Protein AF-A0A8H8RNJ5-F1 (afdb_monomer)

InterPro domains:
  IPR009078 Ferritin-like superfamily [SSF47240] (86-146)
  IPR011566 Ubiquinone biosynthesis protein Coq7 [PF03232] (87-147)
  IPR011566 Ubiquinone biosynthesis protein Coq7 [PTHR11237] (51-147)

Foldseek 3Di:
DDDDDDDDDDPDPPDDPDPPVPDPPPDDDDDDDDDDDDPDDDDDDDDDDDDDDDDDDDDDDDDDDDPDPPPPPDPPPDPDDPVRLVVVLVVLVVQLVVLVVQLVVLVVCLVVCCVVPVVCNVVSVVSNVVSVVSNVVSVVVCVVSVD

Organism: NCBI:txid215460

Structure (mmCIF, N/CA/C/O backbone):
data_AF-A0A8H8RNJ5-F1
#
_entry.id   AF-A0A8H8RNJ5-F1
#
loop_
_atom_site.group_PDB
_atom_site.id
_atom_site.type_symbol
_atom_site.label_atom_id
_atom_site.label_alt_id
_atom_site.label_comp_id
_atom_site.label_asym_id
_atom_site.label_entity_id
_atom_site.label_seq_id
_atom_site.pdbx_PDB_ins_code
_atom_site.Cartn_x
_atom_site.Cartn_y
_atom_site.Cartn_z
_atom_site.occupancy
_atom_site.B_iso_or_equiv
_atom_site.auth_seq_id
_atom_site.auth_comp_id
_atom_site.auth_asym_id
_atom_site.auth_atom_id
_atom_site.pdbx_PDB_model_num
ATOM 1 N N . MET A 1 1 ? 6.225 -23.399 -66.734 1.00 42.34 1 MET A N 1
ATOM 2 C CA 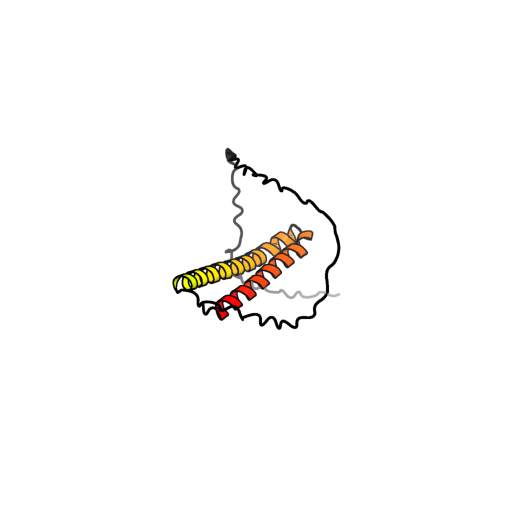. MET A 1 1 ? 6.283 -21.963 -66.388 1.00 42.34 1 MET A CA 1
ATOM 3 C C . MET A 1 1 ? 5.192 -21.675 -65.374 1.00 42.34 1 MET A C 1
ATOM 5 O O . MET A 1 1 ? 4.028 -21.858 -65.695 1.00 42.34 1 MET A O 1
ATOM 9 N N . ALA A 1 2 ? 5.576 -21.331 -64.147 1.00 42.94 2 ALA A N 1
ATOM 10 C CA . ALA A 1 2 ? 4.664 -20.990 -63.061 1.00 42.94 2 ALA A CA 1
ATOM 11 C C . ALA A 1 2 ? 4.320 -19.497 -63.118 1.00 42.94 2 ALA A C 1
ATOM 13 O O . ALA A 1 2 ? 5.236 -18.683 -63.193 1.00 42.94 2 ALA A O 1
ATOM 14 N N . LEU A 1 3 ? 3.035 -19.143 -63.037 1.00 47.59 3 LEU A N 1
ATOM 15 C CA . LEU A 1 3 ? 2.589 -17.801 -62.663 1.00 47.59 3 LEU A CA 1
ATOM 16 C C . LEU A 1 3 ? 1.394 -17.932 -61.714 1.00 47.59 3 LEU A C 1
ATOM 18 O O . LEU A 1 3 ? 0.312 -18.379 -62.087 1.00 47.59 3 LEU A O 1
ATOM 22 N N . PHE A 1 4 ? 1.659 -17.592 -60.456 1.00 42.25 4 PHE A N 1
ATOM 23 C CA . PHE A 1 4 ? 0.719 -17.544 -59.347 1.00 42.25 4 PHE A CA 1
ATOM 24 C C . PHE A 1 4 ? -0.230 -16.350 -59.521 1.00 42.25 4 PHE A C 1
ATOM 26 O O . PHE A 1 4 ? 0.221 -15.216 -59.675 1.00 42.25 4 PHE A O 1
ATOM 33 N N . SER A 1 5 ? -1.541 -16.595 -59.469 1.00 43.50 5 SER A N 1
ATOM 34 C CA . SER A 1 5 ? -2.551 -15.540 -59.347 1.00 43.50 5 SER A CA 1
ATOM 35 C C . SER A 1 5 ? -2.663 -15.129 -57.878 1.00 43.50 5 SER A C 1
ATOM 37 O O . SER A 1 5 ? -2.905 -15.961 -57.003 1.00 43.50 5 SER A O 1
ATOM 39 N N . ALA A 1 6 ? -2.402 -13.852 -57.607 1.00 49.19 6 ALA A N 1
ATOM 40 C CA . ALA A 1 6 ? -2.315 -13.279 -56.273 1.00 49.19 6 ALA A CA 1
ATOM 41 C C . ALA A 1 6 ? -3.704 -13.101 -55.636 1.00 49.19 6 ALA A C 1
ATOM 43 O O . ALA A 1 6 ? -4.552 -12.371 -56.149 1.00 49.19 6 ALA A O 1
ATOM 44 N N . PHE A 1 7 ? -3.907 -13.708 -54.467 1.00 48.44 7 PHE A N 1
ATOM 45 C CA . PHE A 1 7 ? -4.985 -13.342 -53.551 1.00 48.44 7 PHE A CA 1
ATOM 46 C C . PHE A 1 7 ? -4.712 -11.941 -52.981 1.00 48.44 7 PHE A C 1
ATOM 48 O O . PHE A 1 7 ? -3.685 -11.713 -52.344 1.00 48.44 7 PHE A O 1
ATOM 55 N N . ARG A 1 8 ? -5.637 -10.996 -53.186 1.00 52.28 8 ARG A N 1
ATOM 56 C CA . ARG A 1 8 ? -5.662 -9.718 -52.455 1.00 52.28 8 ARG A CA 1
ATOM 57 C C . ARG A 1 8 ? -6.309 -9.937 -51.082 1.00 52.28 8 ARG A C 1
ATOM 59 O O . ARG A 1 8 ? -7.484 -10.302 -51.053 1.00 52.28 8 ARG A O 1
ATOM 66 N N . PRO A 1 9 ? -5.635 -9.653 -49.956 1.00 49.59 9 PRO A N 1
ATOM 67 C CA . PRO A 1 9 ? -6.324 -9.496 -48.687 1.00 49.59 9 PRO A CA 1
ATOM 68 C C . PRO A 1 9 ? -6.908 -8.079 -48.612 1.00 49.59 9 PRO A C 1
ATOM 70 O O . PRO A 1 9 ? -6.199 -7.082 -48.753 1.00 49.59 9 PRO A O 1
ATOM 73 N N . VAL A 1 10 ? -8.219 -7.984 -48.401 1.00 54.31 10 VAL A N 1
ATOM 74 C CA . VAL A 1 10 ? -8.869 -6.738 -47.986 1.00 54.31 10 VAL A CA 1
ATOM 75 C C . VAL A 1 10 ? -8.587 -6.580 -46.495 1.00 54.31 10 VAL A C 1
ATOM 77 O O . VAL A 1 10 ? -9.183 -7.264 -45.668 1.00 54.31 10 VAL A 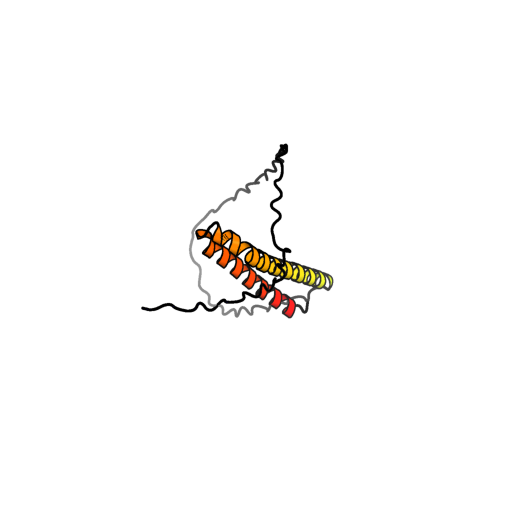O 1
ATOM 80 N N . PHE A 1 11 ? -7.640 -5.713 -46.145 1.00 47.88 11 PHE A N 1
ATOM 81 C CA . PHE A 1 11 ? -7.441 -5.310 -44.757 1.00 47.88 11 PHE A CA 1
ATOM 82 C C . PHE A 1 11 ? -8.583 -4.371 -44.360 1.00 47.88 11 PHE A C 1
ATOM 84 O O . PHE A 1 11 ? -8.614 -3.208 -44.754 1.00 47.88 11 PHE A O 1
ATOM 91 N N . SER A 1 12 ? -9.541 -4.900 -43.601 1.00 50.09 12 SER A N 1
ATOM 92 C CA . SER A 1 12 ? -10.546 -4.098 -42.907 1.00 50.09 12 SER A CA 1
ATOM 93 C C . SER A 1 12 ? -9.848 -3.323 -41.788 1.00 50.09 12 SER A C 1
ATOM 95 O O . SER A 1 12 ? -9.429 -3.901 -40.783 1.00 50.09 12 SER A O 1
ATOM 97 N N . SER A 1 13 ? -9.664 -2.017 -41.978 1.00 50.16 13 SER A N 1
ATOM 98 C CA . SER A 1 13 ? -9.154 -1.114 -40.948 1.00 50.16 13 SER A CA 1
ATOM 99 C C . SER A 1 13 ? -10.236 -0.886 -39.892 1.00 50.16 13 SER A C 1
ATOM 101 O O . SER A 1 13 ? -10.966 0.100 -39.930 1.00 50.16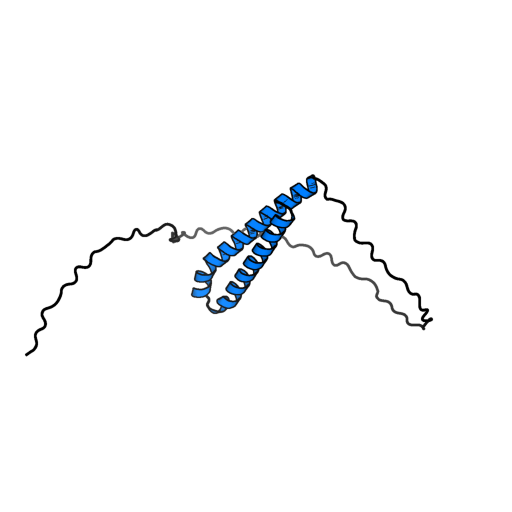 13 SER A O 1
ATOM 103 N N . HIS A 1 14 ? -10.351 -1.805 -38.936 1.00 48.69 14 HIS A N 1
ATOM 104 C CA . HIS A 1 14 ? -11.085 -1.534 -37.707 1.00 48.69 14 HIS A CA 1
ATOM 105 C C . HIS A 1 14 ? -10.247 -0.575 -36.855 1.00 48.69 14 HIS A C 1
ATOM 107 O O . HIS A 1 14 ? -9.249 -0.965 -36.251 1.00 48.69 14 HIS A O 1
ATOM 113 N N . SER A 1 15 ? -10.632 0.701 -36.844 1.00 56.69 15 SER A N 1
ATOM 114 C CA . SER A 1 15 ? -10.087 1.708 -35.938 1.00 56.69 15 SER A CA 1
ATOM 115 C C . SER A 1 15 ? -10.486 1.356 -34.504 1.00 56.69 15 SER A C 1
ATOM 117 O O . SER A 1 15 ? -11.629 1.575 -34.098 1.00 56.69 15 SER A O 1
ATOM 119 N N . LEU A 1 16 ? -9.561 0.785 -33.736 1.00 55.25 16 LEU A N 1
ATOM 120 C CA . LEU A 1 16 ? -9.723 0.668 -32.290 1.00 55.25 16 LEU A CA 1
ATOM 121 C C . LEU A 1 16 ? -9.616 2.075 -31.675 1.00 55.25 16 LEU A C 1
ATOM 123 O O . LEU A 1 16 ? -8.693 2.810 -32.038 1.00 55.25 16 LEU A O 1
ATOM 127 N N . PRO A 1 17 ? -10.521 2.481 -30.767 1.00 57.16 17 PRO A N 1
ATOM 128 C CA . PRO A 1 17 ? -10.381 3.745 -30.061 1.00 57.16 17 PRO A CA 1
ATOM 129 C C . PRO A 1 17 ? -9.144 3.671 -29.159 1.00 57.16 17 PRO A C 1
ATOM 131 O O . PRO A 1 17 ? -9.077 2.880 -28.219 1.00 57.16 17 PRO A O 1
ATOM 134 N N . VAL A 1 18 ? -8.140 4.481 -29.482 1.00 58.50 18 VAL A N 1
ATOM 135 C CA . VAL A 1 18 ? -6.946 4.668 -28.659 1.00 58.50 18 VAL A CA 1
ATOM 136 C C . VAL A 1 18 ? -7.370 5.447 -27.415 1.00 58.50 18 VAL A C 1
ATOM 138 O O . VAL A 1 18 ? -7.791 6.598 -27.507 1.00 58.50 18 VAL A O 1
ATOM 141 N N . TYR A 1 19 ? -7.305 4.813 -26.244 1.00 48.66 19 TYR A N 1
ATOM 142 C CA . TYR A 1 19 ? -7.518 5.487 -24.965 1.00 48.66 19 TYR A CA 1
ATOM 143 C C . TYR A 1 19 ? -6.287 6.338 -24.631 1.00 48.66 19 TYR A C 1
ATOM 145 O O . TYR A 1 19 ? -5.366 5.892 -23.953 1.00 48.66 19 TYR A O 1
ATOM 153 N N . ASP A 1 20 ? -6.299 7.583 -25.101 1.00 53.06 20 ASP A N 1
ATOM 154 C CA . ASP A 1 20 ? -5.229 8.586 -24.955 1.00 53.06 20 ASP A CA 1
ATOM 155 C C . ASP A 1 20 ? -5.108 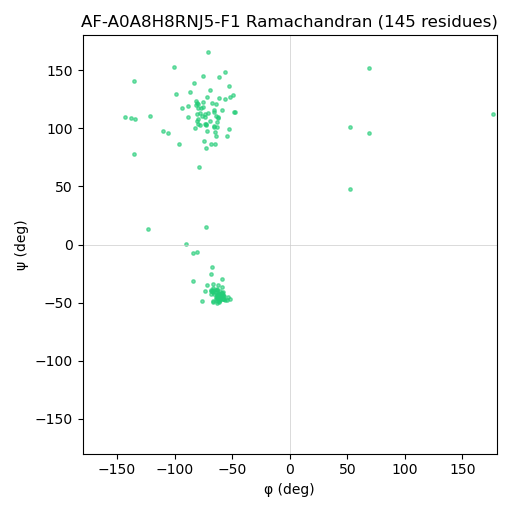9.175 -23.529 1.00 53.06 20 ASP A C 1
ATOM 157 O O . ASP A 1 20 ? -4.478 10.204 -23.296 1.00 53.06 20 ASP A O 1
ATOM 161 N N . PHE A 1 21 ? -5.729 8.535 -22.533 1.00 58.47 21 PHE A N 1
ATOM 162 C CA . PHE A 1 21 ? -5.857 9.074 -21.175 1.00 58.47 21 PHE A CA 1
ATOM 163 C C . PHE A 1 21 ? -4.599 8.887 -20.302 1.00 58.47 21 PHE A C 1
ATOM 165 O O . PHE A 1 21 ? -4.533 9.415 -19.196 1.00 58.47 21 PHE A O 1
ATOM 172 N N . LEU A 1 22 ? -3.586 8.154 -20.778 1.00 53.44 22 LEU A N 1
ATOM 173 C CA . LEU A 1 22 ? -2.353 7.872 -20.023 1.00 53.44 22 LEU A CA 1
ATOM 174 C C . LEU A 1 22 ? -1.067 8.308 -20.740 1.00 53.44 22 LEU A C 1
ATOM 176 O O . LEU A 1 22 ? 0.021 7.921 -20.316 1.00 53.44 22 LEU A O 1
ATOM 180 N N . ALA A 1 23 ? -1.153 9.112 -21.802 1.00 55.38 23 ALA A N 1
ATOM 181 C CA . ALA A 1 23 ? 0.037 9.689 -22.419 1.00 55.38 23 ALA A CA 1
ATOM 182 C C . ALA A 1 23 ? 0.572 10.839 -21.537 1.00 55.38 23 ALA A C 1
ATOM 184 O O . ALA A 1 23 ? -0.134 11.832 -21.335 1.00 55.38 23 ALA A O 1
ATOM 185 N N . PRO A 1 24 ? 1.805 10.766 -20.998 1.00 49.75 24 PRO A N 1
ATOM 186 C CA . PRO A 1 24 ? 2.400 11.899 -20.308 1.00 49.75 24 PRO A CA 1
ATOM 187 C C . PRO A 1 24 ? 2.623 13.016 -21.327 1.00 49.75 24 PRO A C 1
ATOM 189 O O . PRO A 1 24 ? 3.399 12.871 -22.271 1.00 49.75 24 PRO A O 1
ATOM 192 N N . SER A 1 25 ? 1.933 14.137 -21.132 1.00 52.75 25 SER A N 1
ATOM 193 C CA . SER A 1 25 ? 2.145 15.353 -21.909 1.00 52.75 25 SER A CA 1
ATOM 194 C C . SER A 1 25 ? 3.567 15.867 -21.665 1.00 52.75 25 SER A C 1
ATOM 196 O O . SER A 1 25 ? 3.857 16.473 -20.633 1.00 52.75 25 SER A O 1
ATOM 198 N N . LEU A 1 26 ? 4.481 15.606 -22.603 1.00 61.66 26 LEU A N 1
ATOM 199 C CA . LEU A 1 26 ? 5.813 16.212 -22.630 1.00 61.66 26 LEU A CA 1
ATOM 200 C C . LEU A 1 26 ? 5.709 17.632 -23.195 1.00 61.66 26 LEU A C 1
ATOM 202 O O . LEU A 1 26 ? 6.212 17.935 -24.275 1.00 61.66 26 LEU A O 1
ATOM 206 N N . LEU A 1 27 ? 5.046 18.520 -22.452 1.00 56.88 27 LEU A N 1
ATOM 207 C CA . LEU A 1 27 ? 5.160 19.949 -22.700 1.00 56.88 27 LEU A CA 1
ATOM 208 C C . LEU A 1 27 ? 6.484 20.453 -22.125 1.00 56.88 27 LEU A C 1
ATOM 210 O O . LEU A 1 27 ? 6.743 20.465 -20.924 1.00 56.88 27 LEU A O 1
ATOM 214 N N . GLN A 1 28 ? 7.323 20.850 -23.066 1.00 57.50 28 GLN A N 1
ATOM 215 C CA . GLN A 1 28 ? 8.618 21.491 -22.956 1.00 57.50 28 GLN A CA 1
ATOM 216 C C . GLN A 1 28 ? 8.535 22.745 -22.063 1.00 57.50 28 GLN A C 1
ATOM 218 O O . GLN A 1 28 ? 8.102 23.814 -22.490 1.00 57.50 28 GLN A O 1
ATOM 223 N N . ILE A 1 29 ? 8.935 22.622 -20.793 1.00 53.19 29 ILE A N 1
ATOM 224 C CA . ILE A 1 29 ? 8.978 23.753 -19.856 1.00 53.19 29 ILE A CA 1
ATOM 225 C C . ILE A 1 29 ? 10.201 24.618 -20.188 1.00 53.19 29 ILE A C 1
ATOM 227 O O . ILE A 1 29 ? 11.345 24.225 -19.953 1.00 53.19 29 ILE A O 1
ATOM 231 N N . HIS A 1 30 ? 9.954 25.822 -20.705 1.00 48.16 30 HIS A N 1
ATOM 232 C CA . HIS A 1 30 ? 10.958 26.878 -20.799 1.00 48.16 30 HIS A CA 1
ATOM 233 C C . HIS A 1 30 ? 11.544 27.184 -19.410 1.00 48.16 30 HIS A C 1
ATOM 235 O O . HIS A 1 30 ? 10.839 27.469 -18.440 1.00 48.16 30 HIS A O 1
ATOM 241 N N . ARG A 1 31 ? 12.872 27.103 -19.327 1.00 53.66 31 ARG A N 1
ATOM 242 C CA . ARG A 1 31 ? 13.687 27.251 -18.119 1.00 53.66 31 ARG A CA 1
ATOM 243 C C . ARG A 1 31 ? 13.719 28.718 -17.668 1.00 53.66 31 ARG A C 1
ATOM 245 O O . ARG A 1 31 ? 14.522 29.496 -18.167 1.00 53.66 31 ARG A O 1
ATOM 252 N N . ALA A 1 32 ? 12.879 29.090 -16.704 1.00 57.50 32 ALA A N 1
ATOM 253 C CA . ALA A 1 32 ? 13.070 30.315 -15.924 1.00 57.50 32 ALA A CA 1
ATOM 254 C C . ALA A 1 32 ? 14.059 30.052 -14.765 1.00 57.50 32 ALA A C 1
ATOM 256 O O . ALA A 1 32 ? 13.975 28.993 -14.131 1.00 57.50 32 ALA A O 1
ATOM 257 N N . PRO A 1 33 ? 14.995 30.968 -14.449 1.00 51.44 33 PRO A N 1
ATOM 258 C CA . PRO A 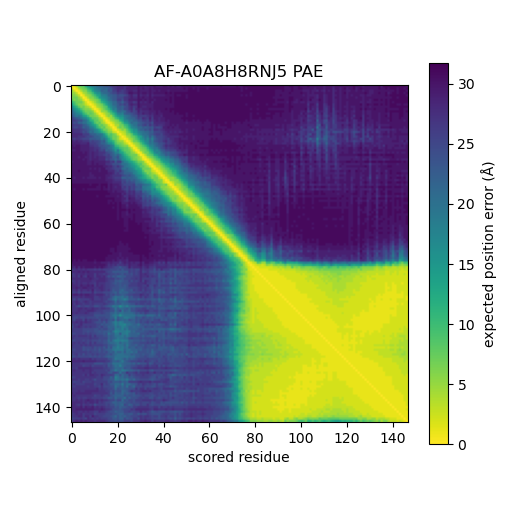1 33 ? 15.921 30.779 -13.339 1.00 51.44 33 PRO A CA 1
ATOM 259 C C . PRO A 1 33 ? 15.184 30.963 -12.005 1.00 51.44 33 PRO A C 1
ATOM 261 O O . PRO A 1 33 ? 14.797 32.067 -11.628 1.00 51.44 33 PRO A O 1
ATOM 264 N N . ARG A 1 34 ? 14.984 29.867 -11.267 1.00 57.34 34 ARG A N 1
ATOM 265 C CA . ARG A 1 34 ? 14.500 29.912 -9.882 1.00 57.34 34 ARG A CA 1
ATOM 266 C C . ARG A 1 34 ? 15.669 30.250 -8.954 1.00 57.34 34 ARG A C 1
ATOM 268 O O . ARG A 1 34 ? 16.620 29.482 -8.855 1.00 57.34 34 ARG A O 1
ATOM 275 N N . SER A 1 35 ? 15.579 31.390 -8.271 1.00 58.50 35 SER A N 1
ATOM 276 C CA . SER A 1 35 ? 16.431 31.733 -7.128 1.00 58.50 35 SER A CA 1
ATOM 277 C C . SER A 1 35 ? 16.183 30.722 -6.002 1.00 58.50 35 SER A C 1
ATOM 279 O O . SER A 1 35 ? 15.101 30.685 -5.415 1.00 58.50 35 SER A O 1
ATOM 281 N N . ILE A 1 36 ? 17.166 29.860 -5.742 1.00 58.03 36 ILE A N 1
ATOM 282 C CA . ILE A 1 36 ? 17.129 28.879 -4.656 1.00 58.03 36 ILE A CA 1
ATOM 283 C C . ILE A 1 36 ? 17.487 29.614 -3.361 1.00 58.03 36 ILE A C 1
ATOM 285 O O . ILE A 1 36 ? 18.648 29.928 -3.111 1.00 58.03 36 ILE A O 1
ATOM 289 N N . ARG A 1 37 ? 16.487 29.896 -2.520 1.00 60.06 37 ARG A N 1
ATOM 290 C CA . ARG A 1 37 ? 16.728 30.273 -1.122 1.00 60.06 37 ARG A CA 1
ATOM 291 C C . ARG A 1 37 ? 16.984 28.995 -0.327 1.00 60.06 37 ARG A C 1
ATOM 293 O O . ARG A 1 37 ? 16.062 28.226 -0.075 1.00 60.06 37 ARG A O 1
ATOM 300 N N . HIS A 1 38 ? 18.237 28.767 0.052 1.00 56.00 38 HIS A N 1
ATOM 301 C CA . HIS A 1 38 ? 18.614 27.694 0.968 1.00 56.00 38 HIS A CA 1
ATOM 302 C C . HIS A 1 38 ? 18.157 28.052 2.390 1.00 56.00 38 HIS A C 1
ATOM 304 O O . HIS A 1 38 ? 18.796 28.863 3.058 1.00 56.00 38 HIS A O 1
ATOM 310 N N . LEU A 1 39 ? 17.067 27.448 2.873 1.00 54.28 39 LEU A N 1
ATOM 311 C CA . LEU A 1 39 ? 16.806 27.389 4.311 1.00 54.28 39 LEU A CA 1
ATOM 312 C C . LEU A 1 39 ? 17.617 26.227 4.887 1.00 54.28 39 LEU A C 1
ATOM 314 O O . LEU A 1 39 ? 17.252 25.062 4.747 1.00 54.28 39 LEU A O 1
ATOM 318 N N . SER A 1 40 ? 18.749 26.561 5.501 1.00 55.28 40 SER A N 1
ATOM 319 C CA . SER A 1 40 ? 19.561 25.618 6.263 1.00 55.28 40 SER A CA 1
ATOM 320 C C . SER A 1 40 ? 18.945 25.462 7.653 1.00 55.28 40 SER A C 1
ATOM 322 O O . SER A 1 40 ? 18.931 26.411 8.434 1.00 55.28 40 SER A O 1
ATOM 324 N N . THR A 1 41 ? 18.402 24.284 7.956 1.00 53.00 41 THR A N 1
ATOM 325 C CA . THR A 1 41 ? 18.017 23.893 9.317 1.00 53.00 41 THR A CA 1
ATOM 326 C C . THR A 1 41 ? 18.982 22.809 9.772 1.00 53.00 41 THR A C 1
ATOM 328 O O . THR A 1 41 ? 18.899 21.651 9.370 1.00 53.00 41 THR A O 1
ATOM 331 N N . THR A 1 42 ? 19.998 23.204 10.535 1.00 60.09 42 THR A N 1
ATOM 332 C CA . THR A 1 42 ? 20.899 22.261 11.193 1.00 60.09 42 THR A CA 1
ATOM 333 C C . THR A 1 42 ? 20.303 21.904 12.557 1.00 60.09 42 THR A C 1
ATOM 335 O O . THR A 1 42 ? 20.128 22.785 13.401 1.00 60.09 42 THR A O 1
ATOM 338 N N . PRO A 1 43 ? 19.985 20.628 12.836 1.00 54.62 43 PRO A N 1
ATOM 339 C CA . PRO A 1 43 ? 19.640 20.219 14.183 1.00 54.62 43 PRO A CA 1
ATOM 340 C C . PRO A 1 43 ? 20.925 20.096 15.009 1.00 54.62 43 PRO A C 1
ATOM 342 O O . PRO A 1 43 ? 21.811 19.287 14.727 1.00 54.62 43 PRO A O 1
ATOM 345 N N . ARG A 1 44 ? 21.017 20.923 16.052 1.00 49.72 44 ARG A N 1
ATOM 346 C CA . ARG A 1 44 ? 22.054 20.888 17.087 1.00 49.7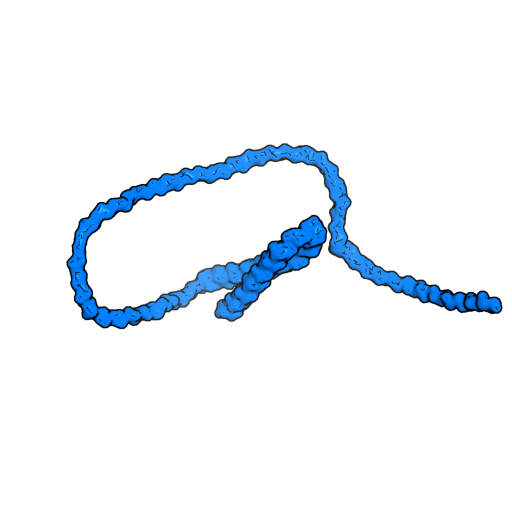2 44 ARG A CA 1
ATOM 347 C C . ARG A 1 44 ? 21.960 19.562 17.853 1.00 49.72 44 ARG A C 1
ATOM 349 O O . ARG A 1 44 ? 21.065 19.381 18.674 1.00 49.72 44 ARG A O 1
ATOM 356 N N . ARG A 1 45 ? 22.889 18.632 17.599 1.00 49.75 45 ARG A N 1
ATOM 357 C CA . ARG A 1 45 ? 23.087 17.430 18.429 1.00 49.75 45 ARG A CA 1
ATOM 358 C C . ARG A 1 45 ? 23.534 17.857 19.827 1.00 49.75 45 ARG A C 1
ATOM 360 O O . ARG A 1 45 ? 24.661 18.312 19.999 1.00 49.75 45 ARG A O 1
ATOM 367 N N . HIS A 1 46 ? 22.674 17.678 20.823 1.00 48.59 46 HIS A N 1
ATOM 368 C CA . HIS A 1 46 ? 23.115 17.592 22.211 1.00 48.59 46 HIS A CA 1
ATOM 369 C C . HIS A 1 46 ? 23.651 16.177 22.451 1.00 48.59 46 HIS A C 1
ATOM 371 O O . HIS A 1 46 ? 22.902 15.204 22.463 1.00 48.59 46 HIS A O 1
ATOM 377 N N . ILE A 1 47 ? 24.972 16.081 22.579 1.00 45.75 47 ILE A N 1
ATOM 378 C CA . ILE A 1 47 ? 25.683 14.897 23.057 1.00 45.75 47 ILE A CA 1
ATOM 379 C C . ILE A 1 47 ? 25.435 14.831 24.566 1.00 45.75 47 ILE A C 1
ATOM 381 O O . ILE A 1 47 ? 25.893 15.709 25.295 1.00 45.75 47 ILE A O 1
ATOM 385 N N . LEU A 1 48 ? 24.692 13.825 25.033 1.00 48.75 48 LEU A N 1
ATOM 386 C CA . LEU A 1 48 ? 24.647 13.489 26.452 1.00 48.75 48 LEU A CA 1
ATOM 387 C C . LEU A 1 48 ? 25.785 12.504 26.726 1.00 48.75 48 LEU A C 1
ATOM 389 O O . LEU A 1 48 ? 25.790 11.372 26.247 1.00 48.75 48 LEU A O 1
ATOM 393 N N . SER A 1 49 ? 26.782 12.997 27.447 1.00 44.44 49 SER A N 1
ATOM 394 C CA . SER A 1 49 ? 27.913 12.254 27.985 1.00 44.44 49 SER A CA 1
ATOM 395 C C . SER A 1 49 ? 27.445 11.171 28.961 1.00 44.44 49 SER A C 1
ATOM 397 O O . SER A 1 49 ? 26.748 11.459 29.931 1.00 44.44 49 SER A O 1
ATOM 399 N N . ASN A 1 50 ? 27.868 9.939 28.694 1.00 46.31 50 ASN A N 1
ATOM 400 C CA . ASN A 1 50 ? 27.704 8.751 29.525 1.00 46.31 50 ASN A CA 1
ATOM 401 C C . ASN A 1 50 ? 28.750 8.749 30.660 1.00 46.31 50 ASN A C 1
ATOM 403 O O . ASN A 1 50 ? 29.940 8.744 30.333 1.00 46.31 50 ASN A O 1
ATOM 407 N N . PRO A 1 51 ? 28.384 8.727 31.957 1.00 44.81 51 PRO A N 1
ATOM 408 C CA . PRO A 1 51 ? 29.355 8.536 33.019 1.00 44.81 51 PRO A CA 1
ATOM 409 C C . PRO A 1 51 ? 29.384 7.081 33.508 1.00 44.81 51 PRO A C 1
ATOM 411 O O . PRO A 1 51 ? 28.368 6.506 33.880 1.00 44.81 51 PRO A O 1
ATOM 414 N N . GLN A 1 52 ? 30.612 6.559 33.546 1.00 38.91 52 GLN A N 1
ATOM 415 C CA . GLN A 1 52 ? 31.137 5.605 34.528 1.00 38.91 52 GLN A CA 1
ATOM 416 C C . GLN A 1 52 ? 30.584 4.173 34.516 1.00 38.91 52 GLN A C 1
ATOM 418 O O . GLN A 1 52 ? 29.619 3.825 35.187 1.00 38.91 52 GLN A O 1
ATOM 423 N N . ASN A 1 53 ? 31.331 3.308 33.826 1.00 37.09 53 ASN A N 1
ATOM 424 C CA . ASN A 1 53 ? 31.357 1.876 34.082 1.00 37.09 53 ASN A CA 1
ATOM 425 C C . ASN A 1 53 ? 32.566 1.593 34.994 1.00 37.09 53 ASN A C 1
ATOM 427 O O . ASN A 1 53 ? 33.665 1.340 34.503 1.00 37.09 53 ASN A O 1
ATOM 431 N N . GLU A 1 54 ? 32.390 1.712 36.311 1.00 39.03 54 GLU A N 1
ATOM 432 C CA . GLU A 1 54 ? 33.376 1.232 37.283 1.00 39.03 54 GLU A CA 1
ATOM 433 C C . GLU A 1 54 ? 33.013 -0.187 37.725 1.00 39.03 54 GLU A C 1
ATOM 435 O O . GLU A 1 54 ? 31.955 -0.436 38.300 1.00 39.03 54 GLU A O 1
ATOM 440 N N . SER A 1 55 ? 33.910 -1.130 37.433 1.00 39.06 55 SER A N 1
ATOM 441 C CA . SER A 1 55 ? 33.955 -2.437 38.092 1.00 39.06 55 SER A CA 1
ATOM 442 C C . SER A 1 55 ? 34.552 -2.289 39.489 1.00 39.06 55 SER A C 1
ATOM 444 O O . SER A 1 55 ? 35.535 -1.568 39.658 1.00 39.06 55 SER A O 1
ATOM 446 N N . PRO A 1 56 ? 34.072 -3.083 40.455 1.00 46.62 56 PRO A N 1
ATOM 447 C CA . PRO A 1 56 ? 35.015 -3.980 41.115 1.00 46.62 56 PRO A CA 1
ATOM 448 C C . PRO A 1 56 ? 34.476 -5.406 41.303 1.00 46.62 56 PRO A C 1
ATOM 450 O O . PRO A 1 56 ? 33.324 -5.651 41.651 1.00 46.62 56 PRO A O 1
ATOM 453 N N . SER A 1 57 ? 35.387 -6.354 41.092 1.00 42.94 57 SER A N 1
ATOM 454 C CA . SER A 1 57 ? 35.310 -7.764 41.481 1.00 42.94 57 SER A CA 1
ATOM 455 C C . SER A 1 57 ? 35.205 -7.917 43.007 1.00 42.94 57 SER A C 1
ATOM 457 O O . SER A 1 57 ? 35.865 -7.146 43.700 1.00 42.94 57 SER A O 1
ATOM 459 N N . THR A 1 58 ? 34.440 -8.900 43.523 1.00 38.34 58 THR A N 1
ATOM 460 C CA . THR A 1 58 ? 34.836 -9.864 44.593 1.00 38.34 58 THR A CA 1
ATOM 461 C C . THR A 1 58 ? 33.673 -10.805 45.007 1.00 38.34 58 THR A C 1
ATOM 463 O O . THR A 1 58 ? 32.735 -10.390 45.676 1.00 38.34 58 THR A O 1
ATOM 466 N N . ALA A 1 59 ? 33.841 -12.096 44.676 1.00 46.31 59 ALA A N 1
ATOM 467 C CA . ALA A 1 59 ? 33.451 -13.331 45.396 1.00 46.31 59 ALA A CA 1
ATOM 468 C C . ALA A 1 59 ? 31.964 -13.773 45.592 1.00 46.31 59 ALA A C 1
ATOM 470 O O . ALA A 1 59 ? 31.045 -12.960 45.625 1.00 46.31 59 ALA A O 1
ATOM 471 N N . PRO A 1 60 ? 31.717 -15.104 45.713 1.00 49.44 60 PRO A N 1
ATOM 472 C CA . PRO A 1 60 ? 30.442 -15.752 45.402 1.00 49.44 60 PRO A CA 1
ATOM 473 C C . PRO A 1 60 ? 29.591 -16.048 46.645 1.00 49.44 60 PRO A C 1
ATOM 475 O O . PRO A 1 60 ? 30.114 -16.335 47.724 1.00 49.44 60 PRO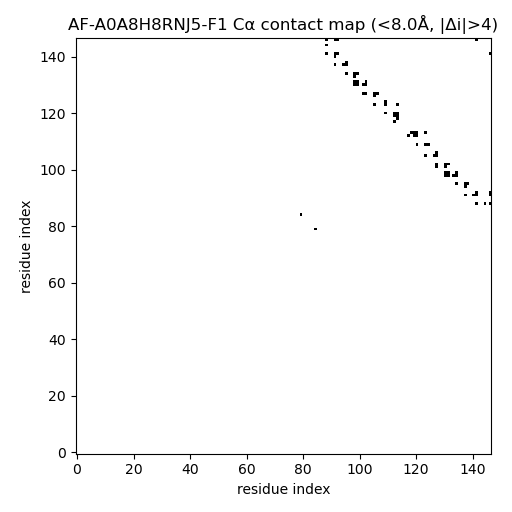 A O 1
ATOM 478 N N . ARG A 1 61 ? 28.261 -16.096 46.488 1.00 39.41 61 ARG A N 1
ATOM 479 C CA . ARG A 1 61 ? 27.376 -16.651 47.520 1.00 39.41 61 ARG A CA 1
ATOM 480 C C . ARG A 1 61 ? 26.194 -17.428 46.940 1.00 39.41 61 ARG A C 1
ATOM 482 O O . ARG A 1 61 ? 25.247 -16.856 46.421 1.00 39.41 61 ARG A O 1
ATOM 489 N N . THR A 1 62 ? 26.279 -18.744 47.141 1.00 38.22 62 THR A N 1
ATOM 490 C CA . THR A 1 62 ? 25.188 -19.687 47.450 1.00 38.22 62 THR A CA 1
ATOM 491 C C . THR A 1 62 ? 23.961 -19.697 46.541 1.00 38.22 62 THR A C 1
ATOM 493 O O . THR A 1 62 ? 23.000 -18.958 46.733 1.00 38.22 62 THR A O 1
ATOM 496 N N . THR A 1 63 ? 23.949 -20.699 45.665 1.00 44.91 63 THR A N 1
ATOM 497 C CA . THR A 1 63 ? 22.755 -21.375 45.160 1.00 44.91 63 THR A CA 1
ATOM 498 C C . THR A 1 63 ? 21.824 -21.770 46.312 1.00 44.91 63 THR A C 1
ATOM 500 O O . THR A 1 63 ? 22.142 -22.632 47.130 1.00 44.91 63 THR A O 1
ATOM 503 N N . LYS A 1 64 ? 20.638 -21.161 46.360 1.00 45.91 64 LYS A N 1
ATOM 504 C CA . LYS A 1 64 ? 19.475 -21.738 47.035 1.00 45.91 64 LYS A CA 1
ATOM 505 C C . LYS A 1 64 ? 18.356 -21.878 46.020 1.00 45.91 64 LYS A C 1
ATOM 507 O O . LYS A 1 64 ? 17.806 -20.901 45.530 1.00 45.91 64 LYS A O 1
ATOM 512 N N . SER A 1 65 ? 18.091 -23.142 45.715 1.00 47.62 65 SER A N 1
ATOM 513 C CA . SER A 1 65 ? 16.896 -23.646 45.060 1.00 47.62 65 SER A CA 1
ATOM 514 C C . SER A 1 65 ? 15.650 -23.053 45.718 1.00 47.62 65 SER A C 1
ATOM 516 O O . SER A 1 65 ? 15.372 -23.335 46.882 1.00 47.62 65 SER A O 1
ATOM 518 N N . GLY A 1 66 ? 14.916 -22.245 44.963 1.00 40.22 66 GLY A N 1
ATOM 519 C CA . GLY A 1 66 ? 13.570 -21.795 45.276 1.00 40.22 66 GLY A CA 1
ATOM 520 C C . GLY A 1 66 ? 12.747 -21.934 44.007 1.00 40.22 66 GLY A C 1
ATOM 521 O O . GLY A 1 66 ? 12.973 -21.218 43.037 1.00 40.22 66 GLY A O 1
ATOM 522 N N . ILE A 1 67 ? 11.854 -22.919 43.994 1.00 54.25 67 ILE A N 1
ATOM 523 C CA . ILE A 1 67 ? 10.816 -23.064 42.980 1.00 54.25 67 ILE A CA 1
ATOM 524 C C . ILE A 1 67 ? 9.900 -21.852 43.143 1.00 54.25 67 ILE A C 1
ATOM 526 O O . ILE A 1 67 ? 9.031 -21.840 44.008 1.00 54.25 67 ILE A O 1
ATOM 530 N N . GLU A 1 68 ? 10.114 -20.822 42.335 1.00 43.78 68 GLU A N 1
ATOM 531 C CA . GLU A 1 68 ? 9.126 -19.776 42.115 1.00 43.78 68 GLU A CA 1
ATOM 532 C C . GLU A 1 68 ? 8.545 -20.003 40.726 1.00 43.78 68 GLU A C 1
ATOM 534 O O . GLU A 1 68 ? 9.098 -19.614 39.698 1.00 43.78 68 GLU A O 1
ATOM 539 N N . THR A 1 69 ? 7.409 -20.695 40.696 1.00 50.47 69 THR A N 1
ATOM 540 C CA . THR A 1 69 ? 6.441 -20.573 39.611 1.00 50.47 69 THR A CA 1
ATOM 541 C C . THR A 1 69 ? 6.091 -19.097 39.466 1.00 50.47 69 THR A C 1
ATOM 543 O O . THR A 1 69 ? 5.196 -18.590 40.144 1.00 50.47 69 THR A O 1
ATOM 546 N N . VAL A 1 70 ? 6.811 -18.407 38.580 1.00 49.94 70 VAL A N 1
ATOM 547 C CA . VAL A 1 70 ? 6.432 -17.096 38.059 1.00 49.94 70 VAL A CA 1
ATOM 548 C C . VAL A 1 70 ? 5.155 -17.319 37.258 1.00 49.94 70 VAL A C 1
ATOM 550 O O . VAL A 1 70 ? 5.169 -17.589 36.058 1.00 49.94 70 VAL A O 1
ATOM 553 N N . SER A 1 71 ? 4.026 -17.278 37.959 1.00 57.44 71 SER A N 1
ATOM 554 C CA . SER A 1 71 ? 2.724 -17.077 37.346 1.00 57.44 71 SER A CA 1
ATOM 555 C C . SER A 1 71 ? 2.772 -15.687 36.731 1.00 57.44 71 SER A C 1
ATOM 557 O O . SER A 1 71 ? 2.592 -14.682 37.404 1.00 57.44 71 SER A O 1
ATOM 559 N N . ASN A 1 72 ? 3.133 -15.630 35.452 1.00 59.22 72 ASN A N 1
ATOM 560 C CA . ASN A 1 72 ? 3.109 -14.401 34.682 1.00 59.22 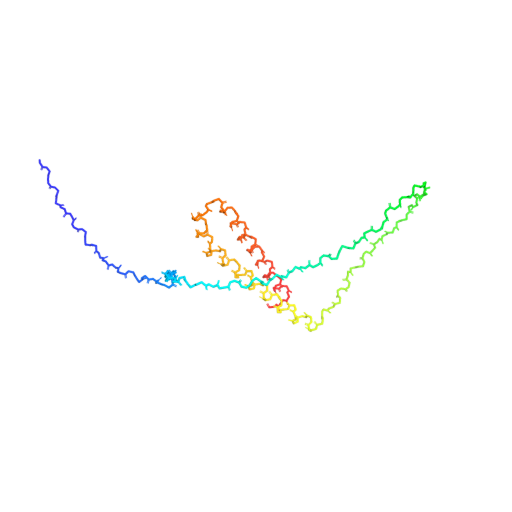72 ASN A CA 1
ATOM 561 C C . ASN A 1 72 ? 1.635 -13.957 34.640 1.00 59.22 72 ASN A C 1
ATOM 563 O O . ASN A 1 72 ? 0.832 -14.661 34.015 1.00 59.22 72 ASN A O 1
ATOM 567 N N . PRO A 1 73 ? 1.216 -12.885 35.343 1.00 58.97 73 PRO A N 1
ATOM 568 C CA . PRO A 1 73 ? -0.166 -12.457 35.264 1.00 58.97 73 PRO A CA 1
ATOM 569 C C . PRO A 1 73 ? -0.401 -12.028 33.820 1.00 58.97 73 PRO A C 1
ATOM 571 O O . PRO A 1 73 ? 0.303 -11.160 33.298 1.00 58.97 73 PRO A O 1
ATOM 574 N N . ALA A 1 74 ? -1.360 -12.674 33.154 1.00 65.69 74 ALA A N 1
ATOM 575 C CA . ALA A 1 74 ? -1.786 -12.263 31.826 1.00 65.69 74 ALA A CA 1
ATOM 576 C C . ALA A 1 74 ? -2.041 -10.747 31.868 1.00 65.69 74 ALA A C 1
ATOM 578 O O . ALA A 1 74 ? -2.731 -10.288 32.788 1.00 65.69 74 ALA A O 1
ATOM 579 N N . PRO A 1 75 ? -1.462 -9.950 30.951 1.00 61.66 75 PRO A N 1
ATOM 580 C CA . PRO A 1 75 ? -1.605 -8.508 31.016 1.00 61.66 75 PRO A CA 1
ATOM 581 C C . PRO A 1 75 ? -3.094 -8.186 30.941 1.00 61.66 75 PRO A C 1
ATOM 583 O O . PRO A 1 75 ? -3.761 -8.480 29.947 1.00 61.66 75 PRO A O 1
ATOM 586 N N . SER A 1 76 ? -3.627 -7.612 32.018 1.00 61.12 76 SER A N 1
ATOM 587 C CA . SER A 1 76 ? -4.998 -7.128 32.071 1.00 61.12 76 SER A CA 1
ATOM 588 C C . SER A 1 76 ? -5.092 -5.927 31.137 1.00 61.12 76 SER A C 1
ATOM 590 O O . SER A 1 76 ? -4.861 -4.776 31.509 1.00 61.12 76 SER A O 1
ATOM 592 N N . SER A 1 77 ? -5.357 -6.201 29.860 1.00 70.00 77 SER A N 1
ATOM 593 C CA . SER A 1 77 ? -5.553 -5.154 28.869 1.00 70.00 77 SER A CA 1
ATOM 594 C C . SER A 1 77 ? -6.828 -4.418 29.272 1.00 70.00 77 SER A C 1
ATOM 596 O O . SER A 1 77 ? -7.939 -4.921 29.079 1.00 70.00 77 SER A O 1
ATOM 598 N N . LYS A 1 78 ? -6.673 -3.248 29.897 1.00 82.25 78 LYS A N 1
ATOM 599 C CA . LYS A 1 78 ? -7.787 -2.329 30.113 1.00 82.25 78 LYS A CA 1
ATOM 600 C C . LYS A 1 78 ? -8.464 -2.116 28.756 1.00 82.25 78 LYS A C 1
ATOM 602 O O . LYS A 1 78 ? -7.762 -1.777 27.799 1.00 82.25 78 LYS A O 1
ATOM 607 N N . PRO A 1 79 ? -9.788 -2.315 28.646 1.00 87.75 79 PRO A N 1
ATOM 608 C CA . PRO A 1 79 ? -10.497 -1.998 27.418 1.00 87.75 79 PRO A CA 1
ATOM 609 C C . PRO A 1 79 ? -10.204 -0.552 27.004 1.00 87.75 79 PRO A C 1
ATOM 611 O O . PRO A 1 79 ? -10.193 0.341 27.853 1.00 87.75 79 PRO A O 1
ATOM 614 N N . LEU A 1 80 ? -9.956 -0.323 25.711 1.00 90.62 80 LEU A N 1
ATOM 615 C CA . LEU A 1 80 ? -9.718 1.026 25.187 1.00 90.62 80 LEU A CA 1
ATOM 616 C C . LEU A 1 80 ? -10.894 1.951 25.537 1.00 90.62 80 LEU A C 1
ATOM 618 O O . LEU A 1 80 ? -12.045 1.514 25.591 1.00 90.62 80 LEU A O 1
ATOM 622 N N . THR A 1 81 ? -10.638 3.240 25.740 1.00 95.44 81 THR A N 1
ATOM 623 C CA . THR A 1 81 ? -11.718 4.235 25.809 1.00 95.44 81 THR A CA 1
ATOM 624 C C . THR A 1 81 ? -12.334 4.445 24.422 1.00 95.44 81 THR A C 1
ATOM 626 O O . THR A 1 81 ? -11.756 4.050 23.406 1.00 95.44 81 THR A O 1
ATOM 629 N N . GLN A 1 82 ? -13.509 5.078 24.344 1.00 95.06 82 GLN A N 1
ATOM 630 C CA . GLN A 1 82 ? -14.136 5.349 23.044 1.00 95.06 82 GLN A CA 1
ATOM 631 C C . GLN A 1 82 ? -13.258 6.251 22.168 1.00 95.06 82 GLN A C 1
ATOM 633 O O . GLN A 1 82 ? -12.978 5.902 21.028 1.00 95.06 82 GLN A O 1
ATOM 638 N N . ALA A 1 83 ? -12.713 7.330 22.737 1.00 96.88 83 ALA A N 1
ATOM 639 C CA . ALA A 1 83 ? -11.813 8.229 22.016 1.00 96.88 83 ALA A CA 1
ATOM 640 C C . ALA A 1 83 ? -10.564 7.508 21.469 1.00 96.88 83 ALA A C 1
ATOM 642 O O . ALA A 1 83 ? -10.107 7.802 20.365 1.00 96.88 83 ALA A O 1
ATOM 643 N N . GLN A 1 84 ? -10.029 6.528 22.209 1.00 96.69 84 GLN A N 1
ATOM 644 C CA . GLN A 1 84 ? -8.915 5.698 21.743 1.00 96.69 84 GLN A CA 1
ATOM 645 C C . GLN A 1 84 ? -9.325 4.770 20.594 1.00 96.69 84 GLN A C 1
ATOM 647 O O . GLN A 1 84 ? -8.559 4.623 19.643 1.00 96.69 84 GLN A O 1
ATOM 652 N N . ARG A 1 85 ? -10.526 4.175 20.641 1.00 95.69 85 ARG A N 1
ATOM 653 C CA . ARG A 1 85 ? -11.066 3.375 19.527 1.00 95.69 85 ARG A CA 1
ATOM 654 C C . ARG A 1 85 ? -11.270 4.214 18.270 1.00 95.69 85 ARG A C 1
ATOM 656 O O . ARG A 1 85 ? -10.874 3.783 17.192 1.00 95.69 85 ARG A O 1
ATOM 663 N N . ASP A 1 86 ? -11.826 5.413 18.408 1.00 97.06 86 ASP A N 1
ATOM 664 C CA . ASP A 1 86 ? -12.081 6.312 17.278 1.00 97.06 86 ASP A CA 1
ATOM 665 C C . ASP A 1 86 ? -10.772 6.812 16.655 1.00 97.06 86 ASP A C 1
ATOM 667 O O . ASP A 1 86 ? -10.648 6.947 15.436 1.00 97.06 86 ASP A O 1
ATOM 671 N N . PHE A 1 87 ? -9.759 7.073 17.485 1.00 97.88 87 PHE A N 1
ATOM 672 C CA . PHE A 1 87 ? -8.412 7.360 17.005 1.00 97.88 87 PHE A CA 1
ATOM 673 C C . PHE A 1 87 ? -7.806 6.163 16.264 1.00 97.88 87 PHE A C 1
ATOM 675 O O . PHE A 1 87 ? -7.362 6.322 15.127 1.00 97.88 87 PHE A O 1
ATOM 682 N N . LEU A 1 88 ? -7.839 4.970 16.866 1.00 97.31 88 LEU A N 1
ATOM 683 C CA . LEU A 1 88 ? -7.297 3.753 16.264 1.00 97.31 88 LEU A CA 1
ATOM 684 C C . LEU A 1 88 ? -7.976 3.432 14.926 1.00 97.31 88 LEU A C 1
ATOM 686 O O . LEU A 1 88 ? -7.291 3.147 13.951 1.00 97.31 88 LEU A O 1
ATOM 690 N N . SER A 1 89 ? -9.304 3.545 14.852 1.00 98.12 89 SER A N 1
ATOM 691 C CA . SER A 1 89 ? -10.077 3.328 13.625 1.00 98.12 89 SER A CA 1
ATOM 692 C C . SER A 1 89 ? -9.610 4.242 12.488 1.00 98.12 89 SER A C 1
ATOM 694 O O . SER A 1 89 ? -9.322 3.771 11.387 1.00 98.12 89 SER A O 1
ATOM 696 N N . ARG A 1 90 ? -9.434 5.543 12.760 1.00 98.25 90 ARG A N 1
ATOM 697 C CA . ARG A 1 90 ? -8.910 6.497 11.768 1.00 98.25 90 ARG A CA 1
ATOM 698 C C . ARG A 1 90 ? -7.484 6.159 11.342 1.00 98.25 90 ARG A C 1
ATOM 700 O O . ARG A 1 90 ? -7.206 6.151 10.146 1.00 98.25 90 ARG A O 1
ATOM 707 N N . ALA A 1 91 ? -6.604 5.858 12.297 1.00 98.25 91 ALA A N 1
ATOM 708 C CA . ALA A 1 91 ? -5.215 5.511 12.009 1.00 98.25 91 ALA A CA 1
ATOM 709 C C . ALA A 1 91 ? -5.112 4.259 11.119 1.00 98.25 91 ALA A C 1
ATOM 711 O O . ALA A 1 91 ? -4.383 4.268 10.131 1.00 98.25 91 ALA A O 1
ATOM 712 N N . LEU A 1 92 ? -5.900 3.218 11.411 1.00 98.25 92 LEU A N 1
ATOM 713 C CA . LEU A 1 92 ? -5.931 1.986 10.618 1.00 98.25 92 LEU A CA 1
ATOM 714 C C . LEU A 1 92 ? -6.395 2.233 9.178 1.00 98.25 92 LEU A C 1
ATOM 716 O O . LEU A 1 92 ? -5.756 1.738 8.252 1.00 98.25 92 LEU A O 1
ATOM 720 N N . ARG A 1 93 ? -7.462 3.020 8.968 1.00 98.31 93 ARG A N 1
ATOM 721 C CA . ARG A 1 93 ? -7.940 3.349 7.611 1.00 98.31 93 ARG A CA 1
ATOM 722 C C . ARG A 1 93 ? -6.907 4.138 6.808 1.00 98.31 93 ARG A C 1
ATOM 724 O O . ARG A 1 93 ? -6.694 3.835 5.636 1.00 98.31 93 ARG A O 1
ATOM 731 N N . VAL A 1 94 ? -6.266 5.133 7.430 1.00 98.31 94 VAL A N 1
ATOM 732 C CA . VAL A 1 94 ? -5.239 5.954 6.767 1.00 98.31 94 VAL A CA 1
ATOM 733 C C . VAL A 1 94 ? -4.036 5.099 6.376 1.00 98.31 94 VAL A C 1
ATOM 735 O O . VAL A 1 94 ? -3.616 5.162 5.224 1.00 98.31 94 VAL A O 1
ATOM 738 N N . ASN A 1 95 ? -3.537 4.252 7.279 1.00 98.19 95 ASN A N 1
ATOM 739 C CA . ASN A 1 95 ? -2.405 3.375 6.976 1.00 98.19 95 ASN A CA 1
ATOM 740 C C . ASN A 1 95 ? -2.748 2.364 5.876 1.00 98.19 95 ASN A C 1
ATOM 742 O O . ASN A 1 95 ? -1.994 2.232 4.920 1.00 98.19 95 ASN A O 1
ATOM 746 N N . GLN A 1 96 ? -3.918 1.718 5.941 1.00 98.44 96 GLN A N 1
ATOM 747 C CA . GLN A 1 96 ? -4.344 0.767 4.909 1.00 98.44 96 GLN A CA 1
ATOM 748 C C . GLN A 1 96 ? -4.463 1.419 3.526 1.00 98.44 96 GLN A C 1
ATOM 750 O O . GLN A 1 96 ? -4.046 0.827 2.530 1.00 98.44 96 GLN A O 1
ATOM 755 N N . THR A 1 97 ? -4.984 2.647 3.468 1.00 98.50 97 THR A N 1
ATOM 756 C CA . THR A 1 97 ? -5.059 3.412 2.217 1.00 98.50 97 THR A CA 1
ATOM 757 C C . THR A 1 97 ? -3.664 3.791 1.721 1.00 98.50 97 THR A C 1
ATOM 759 O O . THR A 1 97 ? -3.405 3.727 0.521 1.00 98.50 97 THR A O 1
ATOM 762 N N . GLY A 1 98 ? -2.759 4.152 2.636 1.00 98.50 98 GLY A N 1
ATOM 763 C CA . GLY A 1 98 ? -1.356 4.427 2.337 1.00 98.50 98 GLY A CA 1
ATOM 764 C C . GLY A 1 98 ? -0.656 3.233 1.692 1.00 98.50 98 GLY A C 1
ATOM 765 O O . GLY A 1 98 ? -0.047 3.396 0.637 1.00 98.50 98 GLY A O 1
ATOM 766 N N . GLU A 1 99 ? -0.823 2.031 2.247 1.00 98.38 99 GLU A N 1
ATOM 767 C CA . GLU A 1 99 ? -0.229 0.830 1.650 1.00 98.38 99 GLU A CA 1
ATOM 768 C C . GLU A 1 99 ? -0.848 0.488 0.295 1.00 98.38 99 GLU A C 1
ATOM 770 O O . GLU A 1 99 ? -0.132 0.141 -0.641 1.00 98.38 99 GLU A O 1
ATOM 775 N N . LEU A 1 100 ? -2.174 0.614 0.151 1.00 98.62 100 LEU A N 1
ATOM 776 C CA . LEU A 1 100 ? -2.830 0.400 -1.141 1.00 98.62 100 LEU A CA 1
ATOM 777 C C . LEU A 1 100 ? -2.264 1.353 -2.199 1.00 98.62 100 LEU A C 1
ATOM 779 O O . LEU A 1 100 ? -1.963 0.937 -3.318 1.00 98.62 100 LEU A O 1
ATOM 783 N N . ALA A 1 101 ? -2.094 2.626 -1.841 1.00 98.75 101 ALA A N 1
ATOM 784 C CA . ALA A 1 101 ? -1.484 3.612 -2.717 1.00 98.75 101 ALA A CA 1
ATOM 785 C C . ALA A 1 101 ? -0.034 3.241 -3.052 1.00 98.75 101 ALA A C 1
ATOM 787 O O . ALA A 1 101 ? 0.346 3.320 -4.217 1.00 98.75 101 ALA A O 1
ATOM 788 N N . ALA A 1 102 ? 0.758 2.790 -2.078 1.00 98.56 102 ALA A N 1
ATOM 789 C CA . ALA A 1 102 ? 2.140 2.378 -2.299 1.00 98.56 102 ALA A CA 1
ATOM 790 C C . ALA A 1 102 ? 2.234 1.188 -3.272 1.00 98.56 102 ALA A C 1
ATOM 792 O O . ALA A 1 102 ? 2.980 1.259 -4.251 1.00 98.56 102 ALA A O 1
ATOM 793 N N . VAL A 1 103 ? 1.403 0.152 -3.092 1.00 98.75 103 VAL A N 1
ATOM 794 C CA . VAL A 1 103 ? 1.291 -0.987 -4.023 1.00 98.75 103 VAL A CA 1
ATOM 795 C C . VAL A 1 103 ? 0.993 -0.503 -5.446 1.00 98.75 103 VAL A C 1
ATOM 797 O O . VAL A 1 103 ? 1.664 -0.916 -6.394 1.00 98.75 103 VAL A O 1
ATOM 800 N N . LEU A 1 104 ? 0.024 0.405 -5.607 1.00 98.81 104 LEU A N 1
ATOM 801 C CA . LEU A 1 104 ? -0.351 0.951 -6.915 1.00 98.81 104 LEU A CA 1
ATOM 802 C C . LEU A 1 104 ? 0.756 1.818 -7.532 1.00 98.81 104 LEU A C 1
ATOM 804 O O . LEU A 1 104 ? 1.005 1.725 -8.735 1.00 98.81 104 LEU A O 1
ATOM 808 N N . ILE A 1 105 ? 1.447 2.627 -6.728 1.00 98.75 105 ILE A N 1
ATOM 809 C CA . ILE A 1 105 ? 2.567 3.463 -7.176 1.00 98.75 105 ILE A CA 1
ATOM 810 C C . ILE A 1 105 ? 3.711 2.582 -7.679 1.00 98.75 105 ILE A C 1
ATOM 812 O O . ILE A 1 105 ? 4.189 2.797 -8.794 1.00 98.75 105 ILE A O 1
ATOM 816 N N . TYR A 1 106 ? 4.117 1.558 -6.922 1.00 98.62 106 TYR A N 1
ATOM 817 C CA . TYR A 1 106 ? 5.170 0.648 -7.372 1.00 98.62 106 TYR A CA 1
ATOM 818 C C . TYR A 1 106 ? 4.742 -0.154 -8.596 1.00 98.62 106 TYR A C 1
ATOM 820 O O . TYR A 1 106 ? 5.539 -0.282 -9.525 1.00 98.62 106 TYR A O 1
ATOM 828 N N . ALA A 1 107 ? 3.501 -0.641 -8.658 1.00 98.44 107 ALA A N 1
ATOM 829 C CA . ALA A 1 107 ? 2.982 -1.323 -9.843 1.00 98.44 107 ALA A CA 1
ATOM 830 C C . ALA A 1 107 ? 3.068 -0.440 -11.100 1.00 98.44 107 ALA A C 1
ATOM 832 O O . ALA A 1 107 ? 3.519 -0.903 -12.147 1.00 98.44 107 ALA A O 1
ATOM 833 N N . ALA A 1 108 ? 2.691 0.838 -10.992 1.00 98.56 108 ALA A N 1
ATOM 834 C CA . ALA A 1 108 ? 2.707 1.772 -12.115 1.00 98.56 108 ALA A CA 1
ATOM 835 C C . ALA A 1 108 ? 4.126 2.215 -12.512 1.00 98.56 108 ALA A C 1
ATOM 837 O O . ALA A 1 108 ? 4.433 2.342 -13.697 1.00 98.56 108 ALA A O 1
ATOM 838 N N . GLN A 1 109 ? 5.007 2.454 -11.538 1.00 98.31 109 GLN A N 1
ATOM 839 C CA . GLN A 1 109 ? 6.348 2.991 -11.790 1.00 98.31 109 GLN A CA 1
ATOM 840 C C . GLN A 1 109 ? 7.372 1.915 -12.169 1.00 98.31 109 GLN A C 1
ATOM 842 O O . GLN A 1 109 ? 8.294 2.194 -12.940 1.00 98.31 109 GLN A O 1
ATOM 847 N N . THR A 1 110 ? 7.224 0.687 -11.659 1.00 98.38 110 THR A N 1
ATOM 848 C CA . THR A 1 110 ? 8.203 -0.396 -11.859 1.00 98.38 110 THR A CA 1
ATOM 849 C C . THR A 1 110 ? 8.532 -0.653 -13.328 1.00 98.38 110 THR A C 1
ATOM 851 O O . THR A 1 110 ? 9.723 -0.737 -13.621 1.00 98.38 110 THR A O 1
ATOM 854 N N . PRO A 1 111 ? 7.577 -0.728 -14.278 1.00 98.31 111 PRO A N 1
ATOM 855 C CA . PRO A 1 111 ? 7.903 -0.958 -15.686 1.00 98.31 111 PRO A CA 1
ATOM 856 C C . PRO A 1 111 ? 8.821 0.119 -16.277 1.00 98.31 111 PRO A C 1
ATOM 858 O O . PRO A 1 111 ? 9.778 -0.205 -16.979 1.00 98.31 111 PRO A O 1
ATOM 861 N N . VAL A 1 112 ? 8.573 1.390 -15.943 1.00 98.50 112 VAL A N 1
ATOM 862 C CA . VAL A 1 112 ? 9.366 2.531 -16.427 1.00 98.50 112 VAL A CA 1
ATOM 863 C C . VAL A 1 112 ? 10.781 2.476 -15.852 1.00 98.50 112 VAL A C 1
ATOM 865 O O . VAL A 1 112 ? 11.762 2.543 -16.595 1.00 98.50 112 VAL A O 1
ATOM 868 N N . VAL A 1 113 ? 10.900 2.277 -14.536 1.00 98.38 113 VAL A N 1
ATOM 869 C CA . VAL A 1 113 ? 12.198 2.201 -13.848 1.00 98.38 113 VAL A CA 1
ATOM 870 C C . VAL A 1 113 ? 12.989 0.969 -14.293 1.00 98.38 113 VAL A C 1
ATOM 872 O O . VAL A 1 113 ? 14.179 1.070 -14.568 1.00 98.38 113 VAL A O 1
ATOM 875 N N . ALA A 1 114 ? 12.345 -0.190 -14.426 1.00 98.06 114 ALA A N 1
ATOM 876 C CA . ALA A 1 114 ? 12.973 -1.447 -14.835 1.00 98.06 114 ALA A CA 1
ATOM 877 C C . ALA A 1 114 ? 13.439 -1.462 -16.299 1.00 98.06 114 ALA A C 1
ATOM 879 O O . ALA A 1 114 ? 14.334 -2.247 -16.646 1.00 98.06 114 ALA A O 1
ATOM 880 N N . ALA A 1 115 ? 12.813 -0.652 -17.157 1.00 98.31 115 ALA A N 1
ATOM 881 C CA . ALA A 1 115 ? 13.234 -0.448 -18.536 1.00 98.31 115 ALA A CA 1
ATOM 882 C C . ALA A 1 115 ? 14.462 0.471 -18.606 1.00 98.31 115 ALA A C 1
ATOM 884 O O . ALA A 1 115 ? 15.452 0.110 -19.238 1.00 98.31 115 ALA A O 1
ATOM 885 N N . ALA A 1 116 ? 14.428 1.612 -17.908 1.00 98.56 116 ALA A N 1
ATOM 886 C CA . ALA A 1 116 ? 15.531 2.576 -17.887 1.00 98.56 116 ALA A CA 1
ATOM 887 C C . ALA A 1 116 ? 16.755 2.081 -17.091 1.00 98.56 116 ALA A C 1
ATOM 889 O O . ALA A 1 116 ? 17.900 2.348 -17.456 1.00 98.56 116 ALA A O 1
ATOM 890 N N . HIS A 1 117 ? 16.526 1.333 -16.010 1.00 98.44 117 HIS A N 1
ATOM 891 C CA . HIS A 1 117 ? 17.546 0.881 -15.065 1.00 98.44 117 HIS A CA 1
ATOM 892 C C . HIS A 1 117 ? 17.359 -0.607 -14.718 1.00 98.44 117 HIS A C 1
ATOM 894 O O . HIS A 1 117 ? 16.870 -0.949 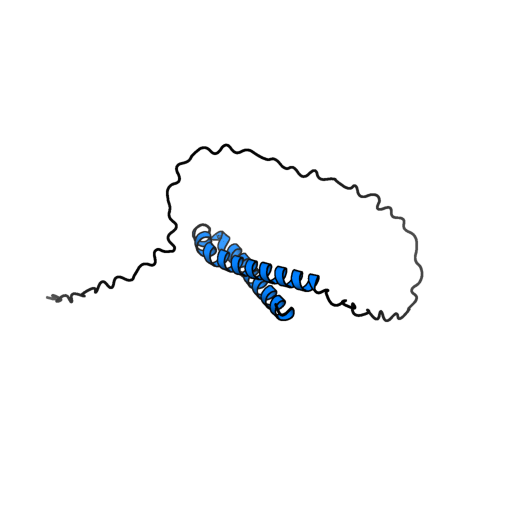-13.638 1.00 98.44 117 HIS A O 1
ATOM 900 N N . PRO A 1 118 ? 17.778 -1.536 -15.601 1.00 98.38 118 PRO A N 1
ATOM 901 C CA . PRO A 1 118 ? 17.529 -2.970 -15.422 1.00 98.38 118 PRO A CA 1
ATOM 902 C C . PRO A 1 118 ? 18.093 -3.570 -14.127 1.00 98.38 118 PRO A C 1
ATOM 904 O O . PRO A 1 118 ? 17.517 -4.511 -13.584 1.00 98.38 118 PRO A O 1
ATOM 907 N N . HIS A 1 119 ? 19.189 -3.014 -13.605 1.00 98.56 119 HIS A N 1
ATOM 908 C CA . HIS A 1 119 ? 19.807 -3.458 -12.353 1.00 98.56 119 HIS A CA 1
ATOM 909 C C . HIS A 1 119 ? 18.939 -3.173 -11.114 1.00 98.56 119 HIS A C 1
ATOM 911 O O . HIS A 1 119 ? 19.125 -3.822 -10.090 1.00 98.56 119 HIS A O 1
ATOM 917 N N . LEU A 1 120 ? 17.966 -2.255 -11.201 1.00 98.56 120 LEU A N 1
ATOM 918 C CA . LEU A 1 120 ? 17.030 -1.963 -10.111 1.00 98.56 120 LEU A CA 1
ATOM 919 C C . LEU A 1 120 ? 15.839 -2.925 -10.064 1.00 98.56 120 LEU A C 1
ATOM 921 O O . LEU A 1 120 ? 15.076 -2.881 -9.106 1.00 98.56 120 LEU A O 1
ATOM 925 N N . ARG A 1 121 ? 15.665 -3.821 -11.046 1.00 98.50 121 ARG A N 1
ATOM 926 C CA . ARG A 1 121 ? 14.539 -4.776 -11.072 1.00 98.50 121 ARG A CA 1
ATOM 927 C C . ARG A 1 121 ? 14.383 -5.580 -9.775 1.00 98.50 121 ARG A C 1
ATOM 929 O O . ARG A 1 121 ? 13.255 -5.645 -9.287 1.00 98.50 121 ARG A O 1
ATOM 936 N N . PRO A 1 122 ? 15.452 -6.162 -9.186 1.00 98.62 122 PRO A N 1
ATOM 937 C CA . PRO A 1 122 ? 15.317 -6.904 -7.934 1.00 98.62 122 PRO A CA 1
ATOM 938 C C . PRO A 1 122 ? 14.856 -6.007 -6.783 1.00 98.62 122 PRO A C 1
ATOM 940 O O . PRO A 1 122 ? 14.007 -6.416 -5.997 1.00 98.62 122 PRO A O 1
ATOM 943 N N . LEU A 1 123 ? 15.370 -4.774 -6.720 1.00 98.50 123 LEU A N 1
ATOM 944 C CA . LEU A 1 123 ? 14.991 -3.804 -5.698 1.00 98.50 123 LEU A CA 1
ATOM 945 C C . LEU A 1 123 ? 13.528 -3.375 -5.851 1.00 98.50 123 LEU A C 1
ATOM 947 O O . LEU A 1 123 ? 12.780 -3.453 -4.886 1.00 98.50 123 LEU A O 1
ATOM 951 N N . MET A 1 124 ? 13.100 -2.995 -7.058 1.00 98.56 124 MET A N 1
ATOM 952 C CA . MET A 1 124 ? 11.710 -2.601 -7.321 1.00 98.56 124 MET A CA 1
ATOM 953 C C . MET A 1 124 ? 10.733 -3.728 -6.977 1.00 98.56 124 MET A C 1
ATOM 955 O O . MET A 1 124 ? 9.709 -3.482 -6.345 1.00 98.56 124 MET A O 1
ATOM 959 N N . LYS A 1 125 ? 11.076 -4.976 -7.332 1.00 98.44 125 LYS A N 1
ATOM 960 C CA . LYS A 1 125 ? 10.285 -6.148 -6.943 1.00 98.44 125 LYS A CA 1
ATOM 961 C C . LYS A 1 125 ? 10.211 -6.290 -5.422 1.00 98.44 125 LYS A C 1
ATOM 963 O O . LYS A 1 125 ? 9.129 -6.500 -4.890 1.00 98.44 125 LYS A O 1
ATOM 968 N N . HIS A 1 126 ? 11.344 -6.171 -4.732 1.00 98.62 126 HIS A N 1
ATOM 969 C CA . HIS A 1 126 ? 11.388 -6.282 -3.278 1.00 98.62 126 HIS A CA 1
ATOM 970 C C . HIS A 1 126 ? 10.524 -5.219 -2.590 1.00 98.62 126 HIS A C 1
ATOM 972 O O . HIS A 1 126 ? 9.744 -5.562 -1.708 1.00 98.62 126 HIS A O 1
ATOM 978 N N . MET A 1 127 ? 10.621 -3.959 -3.022 1.00 98.38 127 MET A N 1
ATOM 979 C CA . MET A 1 127 ? 9.810 -2.864 -2.483 1.00 98.38 127 MET A CA 1
ATOM 980 C C . MET A 1 127 ? 8.317 -3.119 -2.710 1.00 98.38 127 MET A C 1
ATOM 982 O O . MET A 1 127 ? 7.534 -3.031 -1.774 1.00 98.38 127 MET A O 1
ATOM 986 N N . TYR A 1 128 ? 7.924 -3.532 -3.919 1.00 98.62 128 TYR A N 1
ATOM 987 C CA . TYR A 1 128 ? 6.536 -3.907 -4.201 1.00 98.62 128 TYR A CA 1
ATOM 988 C C . TYR A 1 128 ? 6.038 -5.037 -3.283 1.00 98.62 128 TYR A C 1
ATOM 990 O O . TYR A 1 128 ? 4.958 -4.933 -2.702 1.00 98.62 128 TYR A O 1
ATOM 998 N N . ASP A 1 129 ? 6.829 -6.103 -3.123 1.00 98.69 129 ASP A N 1
ATOM 999 C CA . ASP A 1 129 ? 6.466 -7.242 -2.274 1.00 98.69 129 ASP A CA 1
ATOM 1000 C C . ASP A 1 129 ? 6.305 -6.824 -0.797 1.00 98.69 129 ASP A C 1
ATOM 1002 O O . ASP A 1 129 ? 5.423 -7.344 -0.108 1.00 98.69 129 ASP A O 1
ATOM 1006 N N . GLN A 1 130 ? 7.114 -5.869 -0.315 1.00 98.44 130 GLN A N 1
ATOM 1007 C CA . GLN A 1 130 ? 6.970 -5.295 1.028 1.00 98.44 130 GLN A CA 1
ATOM 1008 C C . GLN A 1 130 ? 5.615 -4.608 1.198 1.00 98.44 130 GLN A C 1
ATOM 1010 O O . GLN A 1 130 ? 4.896 -4.934 2.143 1.00 98.44 130 GLN A O 1
ATOM 1015 N N . GLU A 1 131 ? 5.221 -3.739 0.264 1.00 98.31 131 GLU A N 1
ATOM 1016 C CA . GLU A 1 131 ? 3.945 -3.022 0.384 1.00 98.31 131 GLU A CA 1
ATOM 1017 C C . GLU A 1 131 ? 2.736 -3.954 0.271 1.00 98.31 131 GLU A C 1
ATOM 1019 O O . GLU A 1 131 ? 1.743 -3.771 0.977 1.00 98.31 131 GLU A O 1
ATOM 1024 N N . VAL A 1 132 ? 2.813 -5.012 -0.545 1.00 98.56 132 VAL A N 1
ATOM 1025 C CA . VAL A 1 132 ? 1.771 -6.053 -0.575 1.00 98.56 132 VAL A CA 1
ATOM 1026 C C . VAL A 1 132 ? 1.662 -6.746 0.788 1.00 98.56 132 VAL A C 1
ATOM 1028 O O . VAL A 1 132 ? 0.554 -6.958 1.290 1.00 98.56 132 VAL A O 1
ATOM 1031 N N . GLY A 1 133 ? 2.794 -7.064 1.421 1.00 98.38 133 GLY A N 1
ATOM 1032 C CA . GLY A 1 133 ? 2.830 -7.633 2.770 1.00 98.38 133 GLY A CA 1
ATOM 1033 C C . GLY A 1 133 ? 2.248 -6.694 3.834 1.00 98.38 133 GLY A C 1
ATOM 1034 O O . GLY A 1 133 ? 1.450 -7.124 4.679 1.00 98.38 133 GLY A O 1
ATOM 1035 N N . HIS A 1 134 ? 2.584 -5.402 3.773 1.00 98.38 134 HIS A N 1
ATOM 1036 C CA . HIS A 1 134 ? 1.998 -4.383 4.643 1.00 98.38 134 HIS A CA 1
ATOM 1037 C C . HIS A 1 134 ? 0.484 -4.297 4.437 1.00 98.38 134 HIS A C 1
ATOM 1039 O O . HIS A 1 134 ? -0.276 -4.371 5.404 1.00 98.38 134 HIS A O 1
ATOM 1045 N N . PHE A 1 135 ? 0.022 -4.243 3.188 1.00 98.44 135 PHE A N 1
ATOM 1046 C CA . PHE A 1 135 ? -1.396 -4.155 2.855 1.00 98.44 135 PHE A CA 1
ATOM 1047 C C . PHE A 1 135 ? -2.212 -5.326 3.430 1.00 98.44 135 PHE A C 1
ATOM 1049 O O . PHE A 1 135 ? -3.269 -5.117 4.033 1.00 98.44 135 PHE A O 1
ATOM 1056 N N . VAL A 1 136 ? -1.705 -6.560 3.328 1.00 98.50 136 VAL A N 1
ATOM 1057 C CA . VAL A 1 136 ? -2.332 -7.748 3.944 1.00 98.50 136 VAL A CA 1
ATOM 1058 C C . VAL A 1 136 ? -2.405 -7.620 5.468 1.00 98.50 136 VAL A C 1
ATOM 1060 O O . VAL A 1 136 ? -3.433 -7.941 6.079 1.00 98.50 136 VAL A O 1
ATOM 1063 N N . THR A 1 137 ? -1.335 -7.121 6.089 1.00 98.25 137 THR A N 1
ATOM 1064 C CA . THR A 1 137 ? -1.274 -6.904 7.539 1.00 98.25 137 THR A CA 1
ATOM 1065 C C . THR A 1 137 ? -2.335 -5.902 7.985 1.00 98.25 137 THR A C 1
ATOM 1067 O O . THR A 1 137 ? -3.110 -6.194 8.899 1.00 98.25 137 THR A O 1
ATOM 1070 N N . TRP A 1 138 ? -2.447 -4.755 7.313 1.00 98.31 138 TRP A N 1
ATOM 1071 C CA . TRP A 1 138 ? -3.436 -3.746 7.685 1.00 98.31 138 TRP A CA 1
ATOM 1072 C C . TRP A 1 138 ? -4.871 -4.191 7.423 1.00 98.31 138 TRP A C 1
ATOM 1074 O O . TRP A 1 138 ? -5.714 -3.972 8.287 1.00 98.31 138 TRP A O 1
ATOM 1084 N N . ASN A 1 139 ? -5.162 -4.891 6.322 1.00 98.12 139 ASN A N 1
ATOM 1085 C CA . ASN A 1 139 ? -6.495 -5.471 6.109 1.00 98.12 139 ASN A CA 1
ATOM 1086 C C . ASN A 1 139 ? -6.879 -6.437 7.242 1.00 98.12 139 ASN A C 1
ATOM 1088 O O . ASN A 1 139 ? -8.005 -6.407 7.744 1.00 98.12 139 ASN A O 1
ATOM 1092 N N . SER A 1 140 ? -5.922 -7.246 7.705 1.00 98.12 140 SER A N 1
ATOM 1093 C CA . SER A 1 140 ? -6.129 -8.139 8.849 1.00 98.12 140 SER A CA 1
ATOM 1094 C C . SER A 1 140 ? -6.402 -7.362 10.142 1.00 98.12 140 SER A C 1
ATOM 1096 O O . SER A 1 140 ? -7.251 -7.764 10.939 1.00 98.12 140 SER A O 1
ATOM 1098 N N . LEU A 1 141 ? -5.713 -6.238 10.358 1.00 97.69 141 LEU A N 1
ATOM 1099 C CA . LEU A 1 141 ? -5.941 -5.367 11.513 1.00 97.69 141 LEU A CA 1
ATOM 1100 C C . LEU A 1 141 ? -7.307 -4.672 11.450 1.00 97.69 141 LEU A C 1
ATOM 1102 O O . LEU A 1 141 ? -8.009 -4.667 12.461 1.00 97.69 141 LEU A O 1
ATOM 1106 N N . LEU A 1 142 ? -7.735 -4.161 10.291 1.00 97.31 142 LEU A N 1
ATOM 1107 C CA . LEU A 1 142 ? -9.085 -3.605 10.131 1.00 97.31 142 LEU A CA 1
ATOM 1108 C C . LEU A 1 142 ? -10.158 -4.632 10.505 1.00 97.31 142 LEU A C 1
ATOM 1110 O O . LEU A 1 142 ? -11.040 -4.327 11.308 1.00 97.31 142 LEU A O 1
ATOM 1114 N N . ALA A 1 143 ? -10.038 -5.865 10.000 1.00 97.12 143 ALA A N 1
ATOM 1115 C CA . ALA A 1 143 ? -10.988 -6.934 10.296 1.00 97.12 143 ALA A CA 1
ATOM 1116 C C . ALA A 1 143 ? -11.042 -7.264 11.799 1.00 97.12 143 ALA A C 1
ATOM 1118 O O . ALA A 1 143 ? -12.126 -7.371 12.377 1.00 97.12 143 ALA A O 1
ATOM 1119 N N . ARG A 1 144 ? -9.881 -7.369 12.463 1.00 95.75 144 ARG A N 1
ATOM 1120 C CA . ARG A 1 144 ? -9.795 -7.629 13.914 1.00 95.75 144 ARG A CA 1
ATOM 1121 C C . ARG A 1 144 ? -10.418 -6.514 14.749 1.00 95.75 144 ARG A C 1
ATOM 1123 O O . ARG A 1 144 ? -11.053 -6.796 15.763 1.00 95.75 144 ARG A O 1
ATOM 1130 N N . HIS A 1 145 ? -10.246 -5.263 14.329 1.00 93.62 145 HIS A N 1
ATOM 1131 C CA . HIS A 1 145 ? -10.765 -4.092 15.034 1.00 93.62 145 HIS A CA 1
ATOM 1132 C C . HIS A 1 145 ? -12.180 -3.678 14.595 1.00 93.62 145 HIS A C 1
ATOM 1134 O O . HIS A 1 145 ? -12.719 -2.733 15.167 1.00 93.62 145 HIS A O 1
ATOM 1140 N N . ARG A 1 146 ? -12.798 -4.407 13.648 1.00 93.19 146 ARG A N 1
ATOM 1141 C CA . ARG A 1 146 ? -14.141 -4.146 13.090 1.00 93.19 146 ARG A CA 1
ATOM 1142 C C . ARG A 1 146 ? -14.300 -2.706 12.587 1.00 93.19 146 ARG A C 1
ATOM 1144 O O . ARG A 1 146 ? -15.263 -2.020 12.929 1.00 93.19 146 ARG A O 1
ATOM 1151 N N . VAL A 1 147 ? -13.310 -2.265 11.814 1.00 89.56 147 VAL A N 1
ATOM 1152 C CA . VAL A 1 147 ? -13.258 -0.960 11.140 1.00 89.56 147 VAL A CA 1
ATOM 1153 C C . VAL A 1 147 ? -13.896 -1.069 9.763 1.00 89.56 147 VAL A C 1
ATOM 1155 O O . VAL A 1 147 ? -13.557 -2.017 9.033 1.00 89.56 147 VAL A O 1
#

Secondary structure (DSSP, 8-state):
---PPPPPP----------GGG--------------------------PPP--------------------------PPPPHHHHHHHHHHHHHHHHHHHHHHHHHHHHHHHHHHH-GGGHHHHHHHHHHHHHHHHHHHHHHHHHT-

Radius of gyration: 32.81 Å; Cα contacts (8 Å, |Δi|>4): 41; chains: 1; bounding box: 50×55×114 Å

Nearest PDB structures (foldseek):
  3lss-assembly1_A  TM=8.515E-01  e=1.847E+00  Trypanosoma brucei
  5j45-assembly1_A  TM=8.614E-01  e=8.624E+00  Drosophila melanogaster
  7nyw-assembly1_B  TM=4.573E-01  e=3.545E+00  Photorhabdus thracensis
  8tsh-assembly1_E  TM=4.050E-01  e=2.636E+00  Caldimonas thermodepolymerans

Sequence (147 aa):
MALFSAFRPVFSSHSLPVYDFLAPSLLQIHRAPRSIRHLSTTPRRHILSNPQNESPSTAPRTTKSGIETVSNPAPSSKPLTQAQRDFLSRALRVNQTGELAAVLIYAAQTPVVAAAHPHLRPLMKHMYDQEVGHFVTWNSLLARHRV

Mean predicted aligned error: 20.2 Å

Solvent-accessible surface area (backbone atoms only — not comparable to full-atom values): 10024 Å² total; per-residue (Å²): 137,90,80,86,83,80,85,81,80,82,80,78,83,75,82,72,86,76,80,74,86,76,67,81,81,84,72,84,74,80,86,70,89,75,84,81,79,82,82,83,82,80,83,82,80,81,81,80,83,84,82,82,91,78,85,81,90,83,88,89,80,79,94,73,94,70,92,70,83,77,75,74,74,76,80,81,74,74,78,75,53,71,71,54,47,58,48,50,48,52,52,50,53,52,51,34,51,50,26,51,50,48,32,52,50,40,66,68,44,40,63,60,48,35,68,79,38,60,86,46,40,66,54,51,51,50,54,36,53,49,29,51,52,49,31,55,52,38,54,52,48,32,62,76,68,72,99

pLDDT: mean 73.03, std 23.82, range [37.09, 98.81]